Protein AF-A0A2G9T5T4-F1 (afdb_monomer_lite)

Structure (mmCIF, N/CA/C/O backbone):
data_AF-A0A2G9T5T4-F1
#
_entry.id   AF-A0A2G9T5T4-F1
#
loop_
_atom_site.group_PDB
_atom_site.id
_atom_site.type_symbol
_atom_site.label_atom_id
_atom_site.label_alt_id
_atom_site.label_comp_id
_atom_site.label_asym_id
_atom_site.label_entity_id
_atom_site.label_seq_id
_atom_site.pdbx_PDB_ins_code
_atom_site.Cartn_x
_atom_site.Cartn_y
_atom_site.Cartn_z
_atom_site.occupancy
_atom_site.B_iso_or_equiv
_atom_site.auth_seq_id
_atom_site.auth_comp_id
_atom_site.auth_asym_id
_atom_site.auth_atom_id
_atom_site.pdbx_PDB_model_num
ATOM 1 N N . MET A 1 1 ? -2.929 -5.180 11.866 1.00 79.62 1 MET A N 1
ATOM 2 C CA . MET A 1 1 ? -2.265 -4.121 11.072 1.00 79.62 1 MET A CA 1
ATOM 3 C C . MET A 1 1 ? -2.052 -4.512 9.618 1.00 79.62 1 MET A C 1
ATOM 5 O O . MET A 1 1 ? -2.686 -3.885 8.788 1.00 79.62 1 MET A O 1
ATOM 9 N N . GLY A 1 2 ? -1.268 -5.553 9.293 1.00 87.50 2 GLY A N 1
ATOM 10 C CA . GLY A 1 2 ? -1.034 -5.950 7.889 1.00 87.50 2 GLY A CA 1
ATOM 11 C C . GLY A 1 2 ? -2.318 -6.129 7.067 1.00 87.50 2 GLY A C 1
ATOM 12 O O . GLY A 1 2 ? -2.483 -5.463 6.058 1.00 87.50 2 GLY A O 1
ATOM 13 N N . ARG A 1 3 ? -3.280 -6.920 7.567 1.00 90.44 3 ARG A N 1
ATOM 14 C CA . ARG A 1 3 ? -4.586 -7.119 6.910 1.00 90.44 3 ARG A CA 1
ATOM 15 C C . ARG A 1 3 ? -5.361 -5.818 6.652 1.00 90.44 3 ARG A C 1
ATOM 17 O O . ARG A 1 3 ? -5.850 -5.634 5.550 1.00 90.44 3 ARG A O 1
ATOM 24 N N . LEU A 1 4 ? -5.433 -4.924 7.641 1.00 90.12 4 LEU A N 1
ATOM 25 C CA . LEU A 1 4 ? -6.128 -3.633 7.525 1.00 90.12 4 LEU A CA 1
ATOM 26 C C . LEU A 1 4 ? -5.556 -2.798 6.372 1.00 90.12 4 LEU A C 1
ATOM 28 O O . LEU A 1 4 ? -6.297 -2.324 5.520 1.00 90.12 4 LEU A O 1
ATOM 32 N N . TYR A 1 5 ? -4.230 -2.666 6.324 1.00 91.62 5 TYR A N 1
ATOM 33 C CA . TYR A 1 5 ? -3.551 -1.908 5.274 1.00 91.62 5 TYR A CA 1
ATOM 34 C C . TYR A 1 5 ? -3.635 -2.601 3.912 1.00 91.62 5 TYR A C 1
ATOM 36 O O . TYR A 1 5 ? -3.801 -1.933 2.898 1.00 91.62 5 TYR A O 1
ATOM 44 N N . SER A 1 6 ? -3.587 -3.934 3.866 1.00 93.75 6 SER A N 1
ATOM 45 C CA . SER A 1 6 ? -3.824 -4.675 2.625 1.00 93.75 6 SER A CA 1
ATOM 46 C C . SER A 1 6 ? -5.239 -4.459 2.086 1.00 93.75 6 SER A C 1
ATOM 48 O O . SER A 1 6 ? -5.392 -4.300 0.882 1.00 93.75 6 SER A O 1
ATOM 50 N N . GLU A 1 7 ? -6.261 -4.411 2.944 1.00 94.81 7 GLU A N 1
ATOM 51 C CA . GLU A 1 7 ? -7.636 -4.095 2.533 1.00 94.81 7 GLU A CA 1
ATOM 52 C C . GLU A 1 7 ? -7.752 -2.637 2.046 1.00 94.81 7 GLU A C 1
ATOM 54 O O . GLU A 1 7 ? -8.315 -2.392 0.979 1.00 94.81 7 GLU A O 1
ATOM 59 N N . MET A 1 8 ? -7.145 -1.673 2.750 1.00 94.81 8 MET A N 1
ATOM 60 C CA . MET A 1 8 ? -7.082 -0.268 2.310 1.00 94.81 8 MET A CA 1
ATOM 61 C C . MET A 1 8 ? -6.444 -0.111 0.925 1.00 94.81 8 MET A C 1
ATOM 63 O O . MET A 1 8 ? -7.001 0.573 0.071 1.00 94.81 8 MET A O 1
ATOM 67 N N . ILE A 1 9 ? -5.307 -0.774 0.690 1.00 95.31 9 ILE A N 1
ATOM 68 C CA . ILE A 1 9 ? -4.542 -0.650 -0.556 1.00 95.31 9 ILE A CA 1
ATOM 69 C C . ILE A 1 9 ? -5.192 -1.455 -1.683 1.00 95.31 9 ILE A C 1
ATOM 71 O O . ILE A 1 9 ? -5.507 -0.923 -2.740 1.00 95.31 9 ILE A O 1
ATOM 75 N N . PHE A 1 10 ? -5.380 -2.759 -1.484 1.00 95.38 10 PHE A N 1
ATOM 76 C CA . PHE A 1 10 ? -5.695 -3.681 -2.575 1.00 95.38 10 PHE A CA 1
ATOM 77 C C . PHE A 1 10 ? -7.186 -3.917 -2.783 1.00 95.38 10 PHE A C 1
ATOM 79 O O . PHE A 1 10 ? -7.530 -4.505 -3.807 1.00 95.38 10 PHE A O 1
ATOM 86 N N . ILE A 1 11 ? -8.066 -3.470 -1.877 1.00 95.25 11 ILE A N 1
ATOM 87 C CA . ILE A 1 11 ? -9.525 -3.652 -1.994 1.00 95.25 11 ILE A CA 1
ATOM 88 C C . ILE A 1 11 ? -10.254 -2.311 -2.109 1.00 95.25 11 ILE A C 1
ATOM 90 O O . ILE A 1 11 ? -11.018 -2.129 -3.057 1.00 95.25 11 ILE A O 1
ATOM 94 N N . ASN A 1 12 ? -9.998 -1.377 -1.191 1.00 95.00 12 ASN A N 1
ATOM 95 C CA . ASN A 1 12 ? -10.782 -0.142 -1.091 1.00 95.00 12 ASN A CA 1
ATOM 96 C C . ASN A 1 12 ? -10.216 1.019 -1.915 1.00 95.00 12 ASN A C 1
ATOM 98 O O . ASN A 1 12 ? -10.985 1.842 -2.394 1.00 95.00 12 ASN A O 1
ATOM 102 N N . GLY A 1 13 ? -8.892 1.110 -2.049 1.00 95.56 13 GLY A N 1
ATOM 103 C CA . GLY A 1 13 ? -8.237 2.243 -2.701 1.00 95.56 13 GLY A CA 1
ATOM 104 C C . GLY A 1 13 ? -8.265 3.544 -1.893 1.00 95.56 13 GLY A C 1
ATOM 105 O O . GLY A 1 13 ? -8.009 4.608 -2.440 1.00 95.56 13 GLY A O 1
ATOM 106 N N . TYR A 1 14 ? -8.540 3.461 -0.590 1.00 95.44 14 TYR A N 1
ATOM 107 C CA . TYR A 1 14 ? -8.515 4.593 0.335 1.00 95.44 14 TYR A CA 1
ATOM 108 C C . TYR A 1 14 ? -7.511 4.305 1.447 1.00 95.44 14 TYR A C 1
ATOM 110 O O . TYR A 1 14 ? -7.745 3.451 2.310 1.00 95.44 14 TYR A O 1
ATOM 118 N N . LEU A 1 15 ? -6.359 4.971 1.387 1.00 93.88 15 LEU A N 1
ATOM 119 C CA . LEU A 1 15 ? -5.188 4.640 2.189 1.00 93.88 15 LEU A CA 1
ATOM 1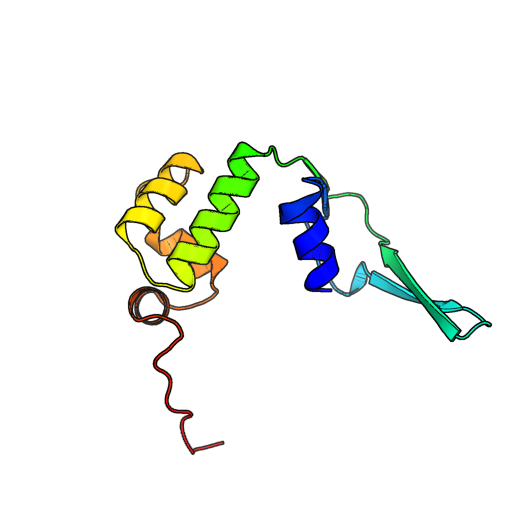20 C C . LEU A 1 15 ? -4.897 5.713 3.236 1.00 93.88 15 LEU A C 1
ATOM 122 O O . LEU A 1 15 ? -4.576 6.851 2.899 1.00 93.88 15 LEU A O 1
ATOM 126 N N . HIS A 1 16 ? -4.892 5.311 4.507 1.00 94.19 16 HIS A N 1
ATOM 127 C CA . HIS A 1 16 ? -4.220 6.071 5.557 1.00 94.19 16 HIS A CA 1
ATOM 128 C C . HIS A 1 16 ? -2.704 5.958 5.346 1.00 94.19 16 HIS A C 1
ATOM 130 O O . HIS A 1 16 ? -2.134 4.888 5.517 1.00 94.19 16 HIS A O 1
ATOM 136 N N . SER A 1 17 ? -2.029 7.033 4.961 1.00 90.06 17 SER A N 1
ATOM 137 C CA . SER A 1 17 ? -0.636 6.979 4.493 1.00 90.06 17 SER A CA 1
ATOM 138 C C . SER A 1 17 ? 0.412 7.029 5.613 1.00 90.06 17 SER A C 1
ATOM 140 O O . SER A 1 17 ? 1.597 6.861 5.339 1.00 90.06 17 SER A O 1
ATOM 142 N N . ASP A 1 18 ? -0.006 7.201 6.872 1.00 90.25 18 ASP A N 1
ATOM 143 C CA . ASP A 1 18 ? 0.883 7.191 8.043 1.00 90.25 18 ASP A CA 1
ATOM 144 C C . ASP A 1 18 ? 0.577 6.045 9.040 1.00 90.25 18 ASP A C 1
ATOM 146 O O . ASP A 1 18 ? -0.155 6.232 10.014 1.00 90.25 18 ASP A O 1
ATOM 150 N N . PRO A 1 19 ? 1.127 4.831 8.843 1.00 85.19 19 PRO A N 1
ATOM 151 C CA . PRO A 1 19 ? 0.915 3.681 9.729 1.00 85.19 19 PRO A CA 1
ATOM 152 C C . PRO A 1 19 ? 1.637 3.769 11.081 1.00 85.19 19 PRO A C 1
ATOM 154 O O . PRO A 1 19 ? 1.925 2.730 11.688 1.00 85.19 19 PRO A O 1
ATOM 157 N N . HIS A 1 20 ? 1.954 4.969 11.569 1.00 89.00 20 HIS A N 1
ATOM 158 C CA . HIS A 1 20 ? 2.619 5.139 12.849 1.00 89.00 20 HIS A CA 1
ATOM 159 C C . HIS A 1 20 ? 1.783 4.534 13.998 1.00 89.00 20 HIS A C 1
ATOM 161 O O . HIS A 1 20 ? 0.590 4.824 14.116 1.00 89.00 20 HIS A O 1
ATOM 167 N N . PRO A 1 21 ? 2.379 3.722 14.896 1.00 88.88 21 PRO A N 1
ATOM 168 C CA . PRO A 1 21 ? 1.643 3.088 15.993 1.00 88.88 21 PRO A CA 1
ATOM 169 C C . PRO A 1 21 ? 0.926 4.076 16.921 1.00 88.88 21 PRO A C 1
ATOM 171 O O . PRO A 1 21 ? -0.102 3.733 17.492 1.00 88.88 21 PRO A O 1
ATOM 174 N N . GLY A 1 22 ? 1.438 5.306 17.046 1.00 92.38 22 GLY A N 1
ATOM 175 C CA . GLY A 1 22 ? 0.806 6.373 17.830 1.00 92.38 22 GLY A CA 1
ATOM 176 C C . GLY A 1 22 ? -0.558 6.828 17.297 1.00 92.38 22 GLY A C 1
ATOM 177 O O . GLY A 1 22 ? -1.335 7.386 18.063 1.00 92.38 22 GLY A O 1
ATOM 178 N N . ASN A 1 23 ? -0.877 6.536 16.032 1.00 92.81 23 ASN A N 1
ATOM 179 C CA . ASN A 1 23 ? -2.172 6.856 15.425 1.00 92.81 23 ASN A CA 1
ATOM 180 C C . ASN A 1 23 ? -3.207 5.745 15.640 1.00 92.81 23 ASN A C 1
ATOM 182 O O . ASN A 1 23 ? -4.335 5.865 15.170 1.00 92.81 23 ASN A O 1
ATOM 186 N N . VAL A 1 24 ? -2.835 4.651 16.310 1.00 92.00 24 VAL A N 1
ATOM 187 C CA . VAL A 1 24 ? -3.684 3.474 16.487 1.00 92.00 24 VAL A CA 1
ATOM 188 C C . VAL A 1 24 ? -3.994 3.283 17.964 1.00 92.00 24 VAL A C 1
ATOM 190 O O . VAL A 1 24 ? -3.115 2.980 18.768 1.00 92.00 24 VAL A O 1
ATOM 193 N N . LEU A 1 25 ? -5.273 3.383 18.311 1.00 93.56 25 LEU A N 1
ATOM 194 C CA . LEU A 1 25 ? -5.786 3.047 19.631 1.00 93.56 25 LEU A CA 1
ATOM 195 C C . LEU A 1 25 ? -6.548 1.721 19.573 1.00 93.56 25 LEU A C 1
ATOM 197 O O . LEU A 1 25 ? -7.418 1.512 18.729 1.00 93.56 25 LEU A O 1
ATOM 201 N N . VAL A 1 26 ? -6.234 0.821 20.502 1.00 94.00 26 VAL A N 1
ATOM 202 C CA . VAL A 1 26 ? -6.957 -0.442 20.674 1.00 94.00 26 VAL A CA 1
ATOM 203 C C . VAL A 1 26 ? -8.009 -0.251 21.757 1.00 94.00 26 VAL A C 1
ATOM 205 O O . VAL A 1 26 ? -7.669 -0.044 22.922 1.00 94.00 26 VAL A O 1
ATOM 208 N N . ASN A 1 27 ? -9.283 -0.338 21.383 1.00 94.94 27 ASN A N 1
ATOM 209 C CA . ASN A 1 27 ? -10.398 -0.233 22.317 1.00 94.94 27 ASN A CA 1
ATOM 210 C C . ASN A 1 27 ? -11.007 -1.616 22.567 1.00 94.94 27 ASN A C 1
ATOM 212 O O . ASN A 1 27 ? -11.587 -2.224 21.666 1.00 94.94 27 ASN A O 1
ATOM 216 N N . LYS A 1 28 ? -10.884 -2.117 23.798 1.00 96.44 28 LYS A N 1
ATOM 217 C CA . LYS A 1 28 ? -11.465 -3.399 24.204 1.00 96.44 28 LYS A CA 1
ATOM 218 C C . LYS A 1 28 ? -12.874 -3.179 24.748 1.00 96.44 28 LYS A C 1
ATOM 220 O O . LYS A 1 28 ? -13.049 -2.520 25.772 1.00 96.44 28 LYS A O 1
ATOM 225 N N . LYS A 1 29 ? -13.874 -3.759 24.089 1.00 96.50 29 LYS A N 1
ATOM 226 C CA . LYS A 1 29 ? -15.275 -3.675 24.506 1.00 96.50 29 LYS A CA 1
ATOM 227 C C . LYS A 1 29 ? -15.568 -4.603 25.693 1.00 96.50 29 LYS A C 1
ATOM 229 O O . LYS A 1 29 ? -14.899 -5.628 25.856 1.00 96.50 29 LYS A O 1
ATOM 234 N N . PRO A 1 30 ? -16.612 -4.312 26.496 1.00 95.06 30 PRO A N 1
ATOM 235 C CA . PRO A 1 30 ? -17.024 -5.171 27.611 1.00 95.06 30 PRO A CA 1
ATOM 236 C C . PRO A 1 30 ? -17.398 -6.604 27.203 1.00 95.06 30 PRO A C 1
ATOM 238 O O . PRO A 1 30 ? -17.249 -7.522 28.002 1.00 95.06 30 PRO A O 1
ATOM 241 N N . ASN A 1 31 ? -17.864 -6.805 25.966 1.00 95.81 31 ASN A N 1
ATOM 242 C CA . ASN A 1 31 ? -18.226 -8.118 25.422 1.00 95.81 31 ASN A CA 1
ATOM 243 C C . ASN A 1 31 ? -17.016 -8.950 24.945 1.00 95.81 31 ASN A C 1
ATOM 245 O O . ASN A 1 31 ? -17.201 -10.082 24.510 1.00 95.81 31 ASN A O 1
ATOM 249 N N . GLY A 1 32 ? -15.796 -8.409 25.027 1.00 93.50 32 GLY A N 1
ATOM 250 C CA . GLY A 1 32 ? -14.566 -9.074 24.594 1.00 93.50 32 GLY A CA 1
ATOM 251 C C . GLY A 1 32 ? -14.113 -8.729 23.174 1.00 93.50 32 GLY A C 1
ATOM 252 O O . GLY A 1 32 ? -12.973 -9.048 22.835 1.00 93.50 32 GLY A O 1
ATOM 253 N N . ASP A 1 33 ? -14.939 -8.039 22.383 1.00 95.25 33 ASP A N 1
ATOM 254 C CA . ASP A 1 33 ? -14.553 -7.565 21.053 1.00 95.25 33 ASP A CA 1
ATOM 255 C C . ASP A 1 33 ? -13.511 -6.445 21.138 1.00 95.25 33 ASP A C 1
ATOM 257 O O . ASP A 1 33 ? -13.366 -5.752 22.152 1.00 95.25 33 ASP A O 1
ATOM 261 N N . VAL A 1 34 ? -12.790 -6.245 20.039 1.00 94.38 34 VAL A N 1
ATOM 262 C CA . VAL A 1 34 ? -11.744 -5.230 19.929 1.00 94.38 34 VAL A CA 1
ATOM 263 C C . VAL A 1 34 ? -12.015 -4.355 18.715 1.00 94.38 34 VAL A C 1
ATOM 265 O O . VAL A 1 34 ? -12.092 -4.862 17.598 1.00 94.38 34 VAL A O 1
ATOM 268 N N . ASP A 1 35 ? -12.093 -3.045 18.935 1.00 92.81 35 ASP A N 1
ATOM 269 C CA . ASP A 1 35 ? -12.043 -2.060 17.860 1.00 92.81 35 ASP A CA 1
ATOM 270 C C . ASP A 1 35 ? -10.612 -1.550 17.682 1.00 92.81 35 ASP A C 1
ATOM 272 O O . ASP A 1 35 ? -9.879 -1.318 18.650 1.00 92.81 35 ASP A O 1
ATOM 276 N N . ILE A 1 36 ? -10.244 -1.320 16.425 1.00 90.69 36 ILE A N 1
ATOM 277 C CA . ILE A 1 36 ? -9.065 -0.541 16.055 1.00 90.69 36 ILE A CA 1
ATOM 278 C C . ILE A 1 36 ? -9.556 0.863 15.715 1.00 90.69 36 ILE A C 1
ATOM 280 O O . ILE A 1 36 ? -10.313 1.038 14.763 1.00 90.69 36 ILE A O 1
ATOM 284 N N . VAL A 1 37 ? -9.132 1.852 16.495 1.00 91.50 37 VAL A N 1
ATOM 285 C CA . VAL A 1 37 ? -9.477 3.262 16.304 1.00 91.50 37 VAL A CA 1
ATOM 286 C C . VAL A 1 37 ? -8.271 3.976 15.702 1.00 91.50 37 VAL A C 1
ATOM 288 O O . VAL A 1 37 ? -7.179 3.928 16.269 1.00 91.50 37 VAL A O 1
ATOM 291 N N . LEU A 1 38 ? -8.464 4.619 14.551 1.00 90.81 38 LEU A N 1
ATOM 292 C CA . LEU A 1 38 ? -7.471 5.508 13.948 1.00 90.81 38 LEU A CA 1
ATOM 293 C C . LEU A 1 38 ? -7.691 6.922 14.488 1.00 90.81 38 LEU A C 1
ATOM 295 O O . LEU A 1 38 ? -8.830 7.374 14.567 1.00 90.81 38 LEU A O 1
ATOM 299 N N . LEU A 1 39 ? -6.618 7.573 14.927 1.00 92.69 39 LEU A N 1
ATOM 300 C CA . LEU A 1 39 ? -6.680 8.877 15.592 1.00 92.69 39 LEU A CA 1
ATOM 301 C C . LEU A 1 39 ? -6.363 10.029 14.638 1.00 92.69 39 LEU A C 1
ATOM 303 O O . LEU A 1 39 ? -7.025 11.064 14.680 1.00 92.69 39 LEU A O 1
ATOM 307 N N . ASP A 1 40 ? -5.341 9.849 13.804 1.00 92.56 40 ASP A N 1
ATOM 308 C CA . ASP A 1 40 ? -4.928 10.844 12.822 1.00 92.56 40 ASP A CA 1
ATOM 309 C C . ASP A 1 40 ? -5.706 10.632 11.520 1.00 92.56 40 ASP A C 1
ATOM 311 O O . ASP A 1 40 ? -5.935 9.507 11.077 1.00 92.56 40 ASP A O 1
ATOM 315 N N . HIS A 1 41 ? -6.156 11.733 10.928 1.00 92.06 41 HIS A N 1
ATOM 316 C CA . HIS A 1 41 ? -6.871 11.735 9.662 1.00 92.06 41 HIS A CA 1
ATOM 317 C C . HIS A 1 41 ? -6.299 12.747 8.653 1.00 92.06 41 HIS A C 1
ATOM 319 O O . HIS A 1 41 ? -6.967 13.103 7.684 1.00 92.06 41 HIS A O 1
ATOM 325 N N . GLY A 1 42 ? -5.072 13.227 8.869 1.00 90.81 42 GLY A N 1
ATOM 326 C CA . GLY A 1 42 ? -4.437 14.262 8.055 1.00 90.81 42 GLY A CA 1
ATOM 327 C C . GLY A 1 42 ? -3.798 13.770 6.753 1.00 90.81 42 GLY A C 1
ATOM 328 O O . GLY A 1 42 ? -3.586 14.577 5.852 1.00 90.81 42 GLY A O 1
ATOM 329 N N . LEU A 1 43 ? -3.493 12.472 6.628 1.00 92.44 43 LEU A N 1
ATOM 330 C CA . LEU A 1 43 ? -2.748 11.907 5.493 1.00 92.44 43 LEU A CA 1
ATOM 331 C C . LEU A 1 43 ? -3.502 10.752 4.825 1.00 92.44 43 LEU A C 1
ATOM 333 O O . LEU A 1 43 ? -3.093 9.594 4.923 1.00 92.44 43 LEU A O 1
ATOM 337 N N . TYR A 1 44 ? -4.586 11.067 4.118 1.00 93.44 44 TYR A N 1
ATOM 338 C CA . TYR A 1 44 ? -5.267 10.108 3.247 1.00 93.44 44 TYR A CA 1
ATOM 339 C C . TYR A 1 44 ? -4.875 10.278 1.788 1.00 93.44 44 TYR A C 1
ATOM 341 O O . TYR A 1 44 ? -4.651 11.390 1.314 1.00 93.44 44 TYR A O 1
ATOM 349 N N . LEU A 1 45 ? -4.835 9.152 1.085 1.00 94.19 45 LEU A N 1
ATOM 350 C CA . LEU A 1 45 ? -4.640 9.098 -0.351 1.00 94.19 45 LEU A CA 1
ATOM 351 C C . LEU A 1 45 ? -5.720 8.215 -0.977 1.00 94.19 45 LEU A C 1
ATOM 353 O O . LEU A 1 45 ? -5.899 7.066 -0.565 1.00 94.19 45 LEU A O 1
ATOM 357 N N . ASP A 1 46 ? -6.392 8.748 -1.991 1.00 95.56 46 ASP A N 1
ATOM 358 C CA . ASP A 1 46 ? -7.185 7.961 -2.928 1.00 95.56 46 ASP A CA 1
ATOM 359 C C . ASP A 1 46 ? -6.249 7.383 -3.993 1.00 95.56 46 ASP A C 1
ATOM 361 O O . ASP A 1 46 ? -5.525 8.118 -4.668 1.00 95.56 46 ASP A O 1
ATOM 365 N N . ILE A 1 47 ? -6.246 6.060 -4.128 1.00 94.94 47 ILE A N 1
ATOM 366 C CA . ILE A 1 47 ? -5.486 5.343 -5.150 1.00 94.94 47 ILE A CA 1
ATOM 367 C C . ILE A 1 47 ? -6.457 4.655 -6.105 1.00 94.94 47 ILE A C 1
ATOM 369 O O . ILE A 1 47 ? -7.314 3.869 -5.697 1.00 94.94 47 ILE A O 1
ATOM 373 N N . ASP A 1 48 ? -6.319 4.959 -7.391 1.00 95.56 48 ASP A N 1
ATOM 374 C CA . ASP A 1 48 ? -7.152 4.352 -8.421 1.00 95.56 48 ASP A CA 1
ATOM 375 C C . ASP A 1 48 ? -6.788 2.876 -8.666 1.00 95.56 48 ASP A C 1
ATOM 377 O O . ASP A 1 48 ? -5.734 2.372 -8.260 1.00 95.56 48 ASP A O 1
ATOM 381 N N . ASP A 1 49 ? -7.687 2.155 -9.334 1.00 96.62 49 ASP A N 1
ATOM 382 C CA . ASP A 1 49 ? -7.525 0.721 -9.594 1.00 96.62 49 ASP A CA 1
ATOM 383 C C . ASP A 1 49 ? -6.298 0.406 -10.456 1.00 96.62 49 ASP A C 1
ATOM 385 O O . ASP A 1 49 ? -5.680 -0.651 -10.297 1.00 96.62 49 ASP A O 1
ATOM 389 N N . HIS A 1 50 ? -5.906 1.331 -11.332 1.00 96.50 50 HIS A N 1
ATOM 390 C CA . HIS A 1 50 ? -4.720 1.181 -12.162 1.00 96.50 50 HIS A CA 1
ATOM 391 C C . HIS A 1 50 ? -3.452 1.196 -11.300 1.00 96.50 50 HIS A C 1
ATOM 393 O O . HIS A 1 50 ? -2.648 0.263 -11.349 1.00 96.50 50 HIS A O 1
ATOM 399 N N . PHE A 1 51 ? -3.306 2.198 -10.435 1.00 95.50 51 PHE A N 1
ATOM 400 C CA . PHE A 1 51 ? -2.184 2.315 -9.515 1.00 95.50 51 PHE A CA 1
ATOM 401 C C . PHE A 1 51 ? -2.146 1.161 -8.510 1.00 95.50 51 PHE A C 1
ATOM 403 O O . PHE A 1 51 ? -1.073 0.642 -8.201 1.00 95.50 51 PHE A O 1
ATOM 410 N N . ARG A 1 52 ? -3.307 0.700 -8.029 1.00 96.25 52 ARG A N 1
ATOM 411 C CA . ARG A 1 52 ? -3.402 -0.495 -7.175 1.00 96.25 52 ARG A CA 1
ATOM 412 C C . ARG A 1 52 ? -2.865 -1.742 -7.876 1.00 96.25 52 ARG A C 1
ATOM 414 O O . ARG A 1 52 ? -2.139 -2.517 -7.252 1.00 96.25 52 ARG A O 1
ATOM 421 N N . GLY A 1 53 ? -3.186 -1.911 -9.160 1.00 97.44 53 GLY A N 1
ATOM 422 C CA . GLY A 1 53 ? -2.634 -2.967 -10.007 1.00 97.44 53 GLY A CA 1
ATOM 423 C C . GLY A 1 53 ? -1.114 -2.866 -10.139 1.00 97.44 53 GLY A C 1
ATOM 424 O O . GLY A 1 53 ? -0.413 -3.840 -9.872 1.00 97.44 53 GLY A O 1
ATOM 425 N N . LEU A 1 54 ? -0.593 -1.671 -10.435 1.00 97.12 54 LEU A N 1
ATOM 426 C CA . LEU A 1 54 ? 0.853 -1.423 -10.498 1.00 97.12 54 LEU A CA 1
ATOM 427 C C . LEU A 1 54 ? 1.556 -1.736 -9.179 1.00 97.12 54 LEU A C 1
ATOM 429 O O . LEU A 1 54 ? 2.611 -2.365 -9.167 1.00 97.12 54 LEU A O 1
ATOM 433 N N . TYR A 1 55 ? 0.966 -1.342 -8.053 1.00 95.75 55 TYR A N 1
ATOM 434 C CA . TYR A 1 55 ? 1.538 -1.612 -6.742 1.00 95.75 55 TYR A CA 1
ATOM 435 C C . TYR A 1 55 ? 1.530 -3.112 -6.405 1.00 95.75 55 TYR A C 1
ATOM 437 O O . TYR A 1 55 ? 2.477 -3.612 -5.797 1.00 95.75 55 TYR A O 1
ATOM 445 N N . ALA A 1 56 ? 0.503 -3.856 -6.826 1.00 96.31 56 ALA A N 1
ATOM 446 C CA . ALA A 1 56 ? 0.484 -5.313 -6.702 1.00 96.31 56 ALA A CA 1
ATOM 447 C C . ALA A 1 56 ? 1.582 -5.964 -7.559 1.00 96.31 56 ALA A C 1
ATOM 449 O O . ALA A 1 56 ? 2.347 -6.786 -7.050 1.00 96.31 56 ALA A O 1
ATOM 450 N N . ASP A 1 57 ? 1.714 -5.546 -8.819 1.00 96.94 57 ASP A N 1
ATOM 451 C CA . ASP A 1 57 ? 2.757 -6.017 -9.732 1.00 96.94 57 ASP A CA 1
ATOM 452 C C . ASP A 1 57 ? 4.167 -5.711 -9.208 1.00 96.94 57 ASP A C 1
ATOM 454 O O . ASP A 1 57 ? 5.053 -6.563 -9.296 1.00 96.94 57 ASP A O 1
ATOM 458 N N . LEU A 1 58 ? 4.368 -4.538 -8.598 1.00 95.75 58 LEU A N 1
ATOM 459 C CA . LEU A 1 58 ? 5.610 -4.172 -7.917 1.00 95.75 58 LEU A CA 1
ATOM 460 C C . LEU A 1 58 ? 5.957 -5.199 -6.833 1.00 95.75 58 LEU A C 1
ATOM 462 O O . LEU A 1 58 ? 7.068 -5.726 -6.812 1.00 95.75 58 LEU A O 1
ATOM 466 N N . TRP A 1 59 ? 5.014 -5.509 -5.937 1.00 94.06 59 TRP A N 1
ATOM 467 C CA . TRP A 1 59 ? 5.242 -6.498 -4.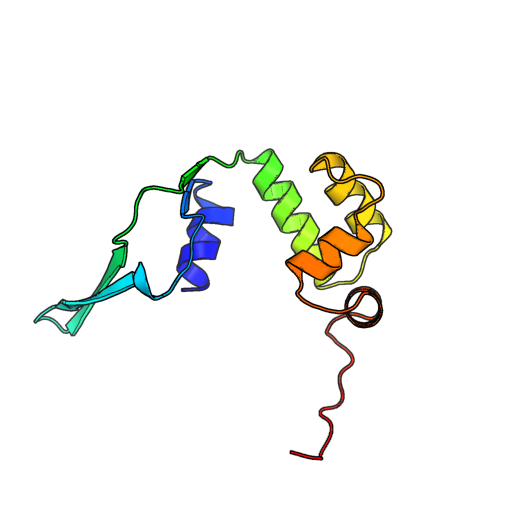882 1.00 94.06 59 TRP A CA 1
ATOM 468 C C . TRP A 1 59 ? 5.502 -7.894 -5.443 1.00 94.06 59 TRP A C 1
ATOM 470 O O . TRP A 1 59 ? 6.394 -8.580 -4.946 1.00 94.06 59 TRP A O 1
ATOM 480 N N . LEU A 1 60 ? 4.784 -8.313 -6.487 1.00 93.81 60 LEU A N 1
ATOM 481 C CA . LEU A 1 60 ? 5.020 -9.601 -7.142 1.00 93.81 60 LEU A CA 1
ATOM 482 C C . LEU A 1 60 ? 6.432 -9.679 -7.739 1.00 93.81 60 LEU A C 1
ATOM 484 O O . LEU A 1 60 ? 7.132 -10.657 -7.477 1.00 93.81 60 LEU A O 1
ATOM 488 N N . ALA A 1 61 ? 6.878 -8.630 -8.437 1.00 93.25 61 ALA A N 1
ATOM 489 C CA . ALA A 1 61 ? 8.223 -8.531 -9.006 1.00 93.25 61 ALA A CA 1
ATOM 490 C C . ALA A 1 61 ? 9.332 -8.453 -7.939 1.00 93.25 61 ALA A C 1
ATOM 492 O O . ALA A 1 61 ? 10.471 -8.827 -8.204 1.00 93.25 61 ALA A O 1
ATOM 493 N N . LEU A 1 62 ? 9.026 -7.982 -6.725 1.00 91.69 62 LEU A N 1
ATOM 494 C CA . LEU A 1 62 ? 9.956 -7.999 -5.588 1.00 91.69 62 LEU A CA 1
ATOM 495 C C . LEU A 1 62 ? 10.018 -9.372 -4.897 1.00 91.69 62 LEU A C 1
ATOM 497 O O . LEU A 1 62 ? 11.087 -9.804 -4.463 1.00 91.69 62 LEU A O 1
ATOM 501 N N . LEU A 1 63 ? 8.877 -10.054 -4.755 1.00 89.75 63 LEU A N 1
ATOM 502 C CA . LEU A 1 63 ? 8.779 -11.370 -4.113 1.00 89.75 63 LEU A CA 1
ATOM 503 C C . LEU A 1 63 ? 9.390 -12.475 -4.987 1.00 89.75 63 LEU A C 1
ATOM 505 O O . LEU A 1 63 ? 10.107 -13.347 -4.483 1.00 89.75 63 LEU A O 1
ATOM 509 N N . ALA A 1 64 ? 9.099 -12.428 -6.286 1.00 89.19 64 ALA A N 1
ATOM 510 C CA . ALA A 1 64 ? 9.702 -13.241 -7.329 1.00 89.19 64 ALA A CA 1
ATOM 511 C C . ALA A 1 64 ? 10.512 -12.297 -8.233 1.00 89.19 64 ALA A C 1
ATOM 513 O O . ALA A 1 64 ? 9.915 -11.686 -9.114 1.00 89.19 64 ALA A O 1
ATOM 514 N N . PRO A 1 65 ? 11.832 -12.144 -7.989 1.00 87.44 65 PRO A N 1
ATOM 515 C CA . PRO A 1 65 ? 12.651 -11.129 -8.642 1.00 87.44 65 PRO A CA 1
ATOM 516 C C . PRO A 1 65 ? 12.497 -11.131 -10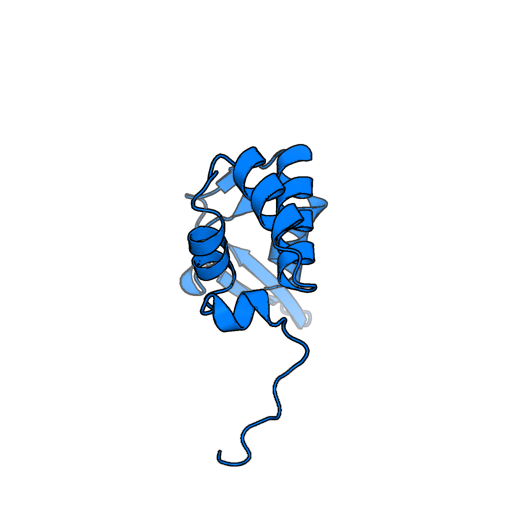.156 1.00 87.44 65 PRO A C 1
ATOM 518 O O . PRO A 1 65 ? 12.955 -12.050 -10.833 1.00 87.44 65 PRO A O 1
ATOM 521 N N . ASP A 1 66 ? 11.891 -10.065 -10.659 1.00 92.50 66 ASP A N 1
ATOM 522 C CA . ASP A 1 66 ? 11.730 -9.791 -12.081 1.00 92.50 66 ASP A CA 1
ATOM 523 C C . ASP A 1 66 ? 12.172 -8.341 -12.345 1.00 92.50 66 ASP A C 1
ATOM 525 O O . ASP A 1 66 ? 11.384 -7.404 -12.187 1.00 92.50 66 ASP A O 1
ATOM 529 N N . PRO A 1 67 ? 13.462 -8.119 -12.665 1.00 91.38 67 PRO A N 1
ATOM 530 C CA . PRO A 1 67 ? 14.005 -6.778 -12.874 1.00 91.38 67 PRO A CA 1
ATOM 531 C C . PRO A 1 67 ? 13.361 -6.029 -14.044 1.00 91.38 67 PRO A C 1
ATOM 533 O O . PRO A 1 67 ? 13.238 -4.805 -13.979 1.00 91.38 67 PRO A O 1
ATOM 536 N N . ASP A 1 68 ? 12.937 -6.744 -15.088 1.00 94.50 68 ASP A N 1
ATOM 537 C CA . ASP A 1 68 ? 12.318 -6.143 -16.269 1.00 94.50 68 ASP A CA 1
ATOM 538 C C . ASP A 1 68 ? 10.909 -5.648 -15.931 1.00 94.50 68 ASP A C 1
ATOM 540 O O . ASP A 1 68 ? 10.576 -4.490 -16.205 1.00 94.50 68 ASP A O 1
ATOM 544 N N . LYS A 1 69 ? 10.114 -6.474 -15.235 1.00 95.69 69 LYS A N 1
ATOM 545 C CA . LYS A 1 69 ? 8.797 -6.072 -14.720 1.00 95.69 69 LYS A CA 1
ATOM 546 C C . LYS A 1 69 ? 8.911 -4.953 -13.688 1.00 95.69 69 LYS A C 1
ATOM 548 O O . LYS A 1 69 ? 8.129 -4.008 -13.712 1.00 95.69 69 LYS A O 1
ATOM 553 N N . LEU A 1 70 ? 9.906 -5.013 -12.805 1.00 94.88 70 LEU A N 1
ATOM 554 C CA . LEU A 1 70 ? 10.167 -3.965 -11.821 1.00 94.88 70 LEU A CA 1
ATOM 555 C C . LEU A 1 70 ? 10.468 -2.621 -12.499 1.00 94.88 7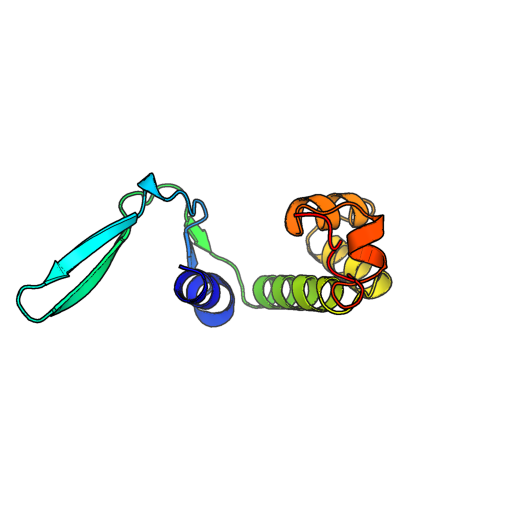0 LEU A C 1
ATOM 557 O O . LEU A 1 70 ? 9.941 -1.592 -12.076 1.00 94.88 70 LEU A O 1
ATOM 561 N N . ARG A 1 71 ? 11.281 -2.622 -13.562 1.00 96.19 71 ARG A N 1
ATOM 562 C CA . ARG A 1 71 ? 11.578 -1.419 -14.350 1.00 96.19 71 ARG A CA 1
ATOM 563 C C . ARG A 1 71 ? 10.340 -0.891 -15.068 1.00 96.19 71 ARG A C 1
ATOM 565 O O . ARG A 1 71 ? 10.119 0.321 -15.044 1.00 96.19 71 ARG A O 1
ATOM 572 N N . SER A 1 72 ? 9.536 -1.760 -15.686 1.00 97.62 72 SER A N 1
ATOM 573 C CA . SER A 1 72 ? 8.324 -1.334 -16.399 1.00 97.62 72 SER A CA 1
ATOM 574 C C . SER A 1 72 ? 7.313 -0.705 -15.439 1.00 97.62 72 SER A C 1
ATOM 576 O O . SER A 1 72 ? 6.890 0.427 -15.652 1.00 97.62 72 SER A O 1
ATOM 578 N N . VAL A 1 73 ? 7.024 -1.378 -14.321 1.00 97.50 73 VAL A N 1
ATOM 579 C CA . VAL A 1 73 ? 6.101 -0.893 -13.286 1.00 97.50 73 VAL A CA 1
ATOM 580 C C . VAL A 1 73 ? 6.600 0.413 -12.676 1.00 97.50 73 VAL A C 1
ATOM 582 O O . VAL A 1 73 ? 5.847 1.375 -12.584 1.00 97.50 73 VAL A O 1
ATOM 585 N N . ALA A 1 74 ? 7.882 0.500 -12.313 1.00 96.69 74 ALA A N 1
ATOM 586 C CA . ALA A 1 74 ? 8.454 1.736 -11.784 1.00 96.69 74 ALA A CA 1
ATOM 587 C C . ALA A 1 74 ? 8.380 2.891 -12.799 1.00 96.69 74 ALA A C 1
ATOM 589 O O . ALA A 1 74 ? 8.167 4.039 -12.414 1.00 96.69 74 ALA A O 1
ATOM 590 N N . THR A 1 75 ? 8.525 2.610 -14.094 1.00 97.50 75 THR A N 1
ATOM 591 C CA . THR A 1 75 ? 8.357 3.620 -15.149 1.00 97.50 75 THR A CA 1
ATOM 592 C C . THR A 1 75 ? 6.915 4.113 -15.218 1.00 97.50 75 THR A C 1
ATOM 594 O O . THR A 1 75 ? 6.695 5.321 -15.229 1.00 97.50 75 THR A O 1
ATOM 597 N N . GLU A 1 76 ? 5.938 3.206 -15.179 1.00 97.25 76 GLU A N 1
ATOM 598 C CA . GLU A 1 76 ? 4.511 3.555 -15.165 1.00 97.25 76 GLU A CA 1
ATOM 599 C C . GLU A 1 76 ? 4.100 4.314 -13.892 1.00 97.25 76 GLU A C 1
ATOM 601 O O . GLU A 1 76 ? 3.261 5.208 -13.948 1.00 97.25 76 GLU A O 1
ATOM 606 N N . MET A 1 77 ? 4.755 4.041 -12.760 1.00 95.81 77 MET A N 1
ATOM 607 C CA . MET A 1 77 ? 4.597 4.794 -11.508 1.00 95.81 77 MET A CA 1
ATOM 608 C C . MET A 1 77 ? 5.340 6.148 -11.497 1.00 95.81 77 MET A C 1
ATOM 610 O O . MET A 1 77 ? 5.323 6.843 -10.482 1.00 95.81 77 MET A O 1
ATOM 614 N N . GLY A 1 78 ? 6.018 6.530 -12.587 1.00 96.06 78 GLY A N 1
ATOM 615 C CA . GLY A 1 78 ? 6.727 7.810 -12.714 1.00 96.06 78 GLY A CA 1
ATOM 616 C C . GLY A 1 78 ? 8.140 7.852 -12.113 1.00 96.06 78 GLY A C 1
ATOM 617 O O . GLY A 1 78 ? 8.743 8.920 -12.045 1.00 96.06 78 GLY A O 1
ATOM 618 N N . VAL A 1 79 ? 8.695 6.712 -11.691 1.00 96.75 79 VAL A N 1
ATOM 619 C CA . VAL A 1 79 ? 10.058 6.596 -11.132 1.00 96.75 79 VAL A CA 1
ATOM 620 C C . VAL A 1 79 ? 11.120 6.465 -12.233 1.00 96.75 79 VAL A C 1
ATOM 622 O O . VAL A 1 79 ? 12.215 7.020 -12.118 1.00 96.75 79 VAL A O 1
ATOM 625 N N . GLY A 1 80 ? 10.819 5.711 -13.296 1.00 94.81 80 GLY A N 1
ATOM 626 C CA . GLY A 1 80 ? 11.717 5.503 -14.440 1.00 94.81 80 GLY A CA 1
ATOM 627 C C . GLY A 1 80 ? 13.018 4.766 -14.088 1.00 94.81 80 GLY A C 1
ATOM 628 O O . GLY A 1 80 ? 13.012 3.751 -13.392 1.00 94.81 80 GLY A O 1
ATOM 629 N N . GLU A 1 81 ? 14.159 5.285 -14.554 1.00 93.75 81 GLU A N 1
ATOM 630 C CA . GLU A 1 81 ? 15.486 4.654 -14.406 1.00 93.75 81 GLU A CA 1
ATOM 631 C C . GLU A 1 81 ? 15.948 4.493 -12.945 1.00 93.75 81 GLU A C 1
ATOM 633 O O . GLU A 1 81 ? 16.848 3.705 -12.656 1.00 93.75 81 GLU A O 1
ATOM 638 N N . LEU A 1 82 ? 15.303 5.181 -11.997 1.00 96.12 82 LEU A N 1
ATOM 639 C CA . LEU A 1 82 ? 15.563 5.028 -10.563 1.00 96.12 82 LEU A CA 1
ATOM 640 C C . LEU A 1 82 ? 14.869 3.802 -9.941 1.00 96.12 82 LEU A C 1
ATOM 642 O O . LEU A 1 82 ? 14.89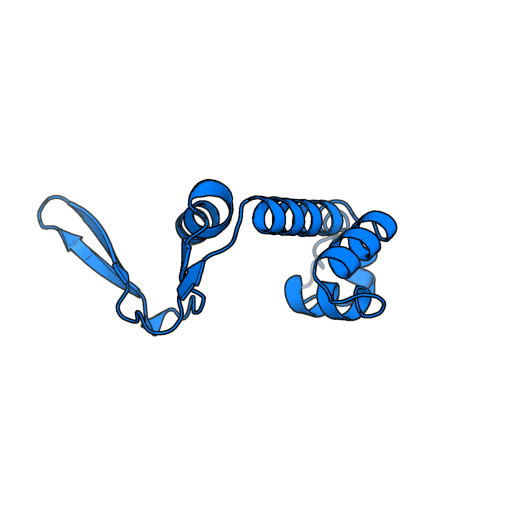1 3.651 -8.717 1.00 96.12 82 LEU A O 1
ATOM 646 N N . TYR A 1 83 ? 14.288 2.904 -10.748 1.00 95.31 83 TYR A N 1
ATOM 647 C CA . TYR A 1 83 ? 13.584 1.698 -10.288 1.00 95.31 83 TYR A CA 1
ATOM 648 C C . TYR A 1 83 ? 14.389 0.868 -9.276 1.00 95.31 83 TYR A C 1
ATOM 650 O O . TYR A 1 83 ? 13.828 0.366 -8.304 1.00 95.31 83 TYR A O 1
ATOM 658 N N . GLY A 1 84 ? 15.712 0.768 -9.453 1.00 93.69 84 GLY A N 1
ATOM 659 C CA . GLY A 1 84 ? 16.581 0.029 -8.537 1.00 93.69 84 GLY A CA 1
ATOM 660 C C . GLY A 1 84 ? 16.642 0.655 -7.140 1.00 93.69 84 GLY A C 1
ATOM 661 O O . GLY A 1 84 ? 16.540 -0.053 -6.137 1.00 93.69 84 GLY A O 1
ATOM 662 N N . LEU A 1 85 ? 16.747 1.987 -7.061 1.00 95.06 85 LEU A N 1
ATOM 663 C CA . LEU A 1 85 ? 16.716 2.717 -5.791 1.00 95.06 85 LEU A CA 1
ATOM 664 C C . LEU A 1 85 ? 15.325 2.645 -5.156 1.00 95.06 85 LEU A C 1
ATOM 666 O O . LEU A 1 85 ? 15.209 2.376 -3.961 1.00 95.06 85 LEU A O 1
ATOM 670 N N . PHE A 1 86 ? 14.278 2.825 -5.959 1.00 95.38 86 PHE A N 1
ATOM 671 C CA . PHE A 1 86 ? 12.895 2.720 -5.508 1.00 95.38 86 PHE A CA 1
ATOM 672 C C . PHE A 1 86 ? 12.596 1.351 -4.890 1.00 95.38 86 PHE A C 1
ATOM 674 O O . PHE A 1 86 ? 12.099 1.278 -3.767 1.00 95.38 86 PHE A O 1
ATOM 681 N N . ALA A 1 87 ? 13.006 0.268 -5.548 1.00 93.81 87 ALA A N 1
ATOM 682 C CA . ALA A 1 87 ? 12.882 -1.086 -5.024 1.00 93.81 87 ALA A CA 1
ATOM 683 C C . ALA A 1 87 ? 13.613 -1.275 -3.687 1.00 93.81 87 ALA A C 1
ATOM 685 O O . ALA A 1 87 ? 13.080 -1.901 -2.771 1.00 93.81 87 ALA A O 1
ATOM 686 N N . CYS A 1 88 ? 14.811 -0.699 -3.543 1.00 93.94 88 CYS A N 1
ATOM 687 C CA . CYS A 1 88 ? 15.560 -0.749 -2.288 1.00 93.94 88 CYS A CA 1
ATOM 688 C C . CYS A 1 88 ? 14.842 -0.000 -1.153 1.00 93.94 88 CYS A C 1
ATOM 690 O O . CYS A 1 88 ? 14.819 -0.495 -0.025 1.00 93.94 88 CYS A O 1
ATOM 692 N N . ILE A 1 89 ? 14.236 1.158 -1.446 1.00 94.50 89 ILE A N 1
ATOM 693 C CA . ILE A 1 89 ? 13.462 1.954 -0.480 1.00 94.50 89 ILE A CA 1
ATOM 694 C C . ILE A 1 89 ? 12.208 1.188 -0.044 1.00 94.50 89 ILE A C 1
ATOM 696 O O . ILE A 1 89 ? 11.993 1.010 1.154 1.00 94.50 89 ILE A O 1
ATOM 700 N N . VAL A 1 90 ? 11.420 0.684 -1.000 1.00 92.19 90 VAL A N 1
ATOM 701 C CA . VAL A 1 90 ? 10.163 -0.037 -0.730 1.00 92.19 90 VAL A CA 1
ATOM 702 C C . VAL A 1 90 ? 10.422 -1.330 0.043 1.00 92.19 90 VAL A C 1
ATOM 704 O O . VAL A 1 90 ? 9.790 -1.580 1.070 1.00 92.19 90 VAL A O 1
ATOM 707 N N . ALA A 1 91 ? 11.388 -2.140 -0.397 1.00 90.62 91 ALA A N 1
ATOM 708 C CA . ALA A 1 91 ? 11.717 -3.394 0.275 1.00 90.62 91 ALA A CA 1
ATOM 709 C C . ALA A 1 91 ? 12.479 -3.180 1.595 1.00 90.62 91 ALA A C 1
ATOM 711 O O . ALA A 1 91 ? 12.530 -4.091 2.425 1.00 90.62 91 ALA A O 1
ATOM 712 N N . ARG A 1 92 ? 13.101 -2.006 1.783 1.00 90.69 92 ARG A N 1
ATOM 713 C CA . ARG A 1 92 ? 14.117 -1.736 2.817 1.00 90.69 92 ARG A CA 1
ATOM 714 C C . ARG A 1 92 ? 15.218 -2.799 2.820 1.00 90.69 92 ARG A C 1
ATOM 716 O O . ARG A 1 92 ? 15.573 -3.373 3.8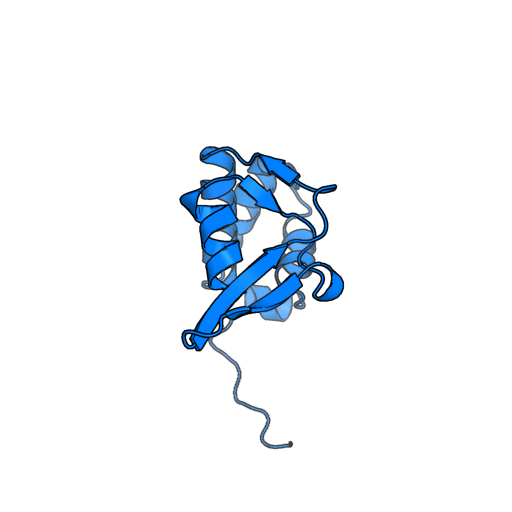51 1.00 90.69 92 ARG A O 1
ATOM 723 N N . ARG A 1 93 ? 15.733 -3.105 1.629 1.00 89.19 93 ARG A N 1
ATOM 724 C CA . ARG A 1 93 ? 16.768 -4.120 1.381 1.00 89.19 93 ARG A CA 1
ATOM 725 C C . ARG A 1 93 ? 17.800 -3.576 0.400 1.00 89.19 93 ARG A C 1
ATOM 727 O O . ARG A 1 93 ? 17.510 -2.673 -0.376 1.00 89.19 93 ARG A O 1
ATOM 734 N N . SER A 1 94 ? 19.003 -4.146 0.417 1.00 91.31 94 SER A N 1
ATOM 735 C CA . SER A 1 94 ? 20.014 -3.839 -0.596 1.00 91.31 94 SER A CA 1
ATOM 736 C C . SER A 1 94 ? 19.614 -4.400 -1.962 1.00 91.31 94 SER A C 1
ATOM 738 O O . SER A 1 94 ? 18.918 -5.415 -2.046 1.00 91.31 94 SER A O 1
ATOM 740 N N . TRP A 1 95 ? 20.137 -3.804 -3.035 1.00 90.25 95 TRP A N 1
ATOM 741 C CA . TRP A 1 95 ? 19.899 -4.272 -4.404 1.00 90.25 95 TRP A CA 1
ATOM 742 C C . TRP A 1 95 ? 20.252 -5.752 -4.600 1.00 90.25 95 TRP A C 1
ATOM 744 O O . TRP A 1 95 ? 19.524 -6.494 -5.256 1.00 90.25 95 TRP A O 1
ATOM 754 N N . LYS A 1 96 ? 21.342 -6.212 -3.973 1.00 88.50 96 LYS A N 1
ATOM 755 C CA . LYS A 1 96 ? 21.747 -7.623 -4.003 1.00 88.50 96 LYS A CA 1
ATOM 756 C C . LYS A 1 96 ? 20.667 -8.536 -3.413 1.00 88.50 96 LYS A C 1
ATOM 758 O O . LYS A 1 96 ? 20.392 -9.584 -3.977 1.00 88.50 96 LYS A O 1
ATOM 763 N N . ALA A 1 97 ? 20.044 -8.142 -2.303 1.00 85.88 97 ALA A N 1
ATOM 764 C CA . ALA A 1 97 ? 18.987 -8.933 -1.679 1.00 85.88 97 ALA A CA 1
ATOM 765 C C . ALA A 1 97 ? 17.685 -8.912 -2.498 1.00 85.88 97 ALA A C 1
ATOM 767 O O . ALA A 1 97 ? 17.018 -9.937 -2.595 1.00 85.88 97 ALA A O 1
ATOM 768 N N . VAL A 1 98 ? 17.348 -7.773 -3.113 1.00 87.06 98 VAL A N 1
ATOM 769 C CA . VAL A 1 98 ? 16.178 -7.652 -4.001 1.00 87.06 98 VAL A CA 1
ATOM 770 C C . VAL A 1 98 ? 16.349 -8.509 -5.260 1.00 87.06 98 VAL A C 1
ATOM 772 O O . VAL A 1 98 ? 15.457 -9.273 -5.604 1.00 87.06 98 VAL A O 1
ATOM 775 N N . SER A 1 99 ? 17.513 -8.451 -5.910 1.00 84.56 99 SER A N 1
ATOM 776 C CA . SER A 1 99 ? 17.769 -9.177 -7.166 1.00 84.56 99 SER A CA 1
ATOM 777 C C . SER A 1 99 ? 17.972 -10.688 -6.992 1.00 84.56 99 SER A C 1
ATOM 779 O O . SER A 1 99 ? 17.708 -11.444 -7.921 1.00 84.56 99 SER A O 1
ATOM 781 N N . GLN A 1 100 ? 18.411 -11.157 -5.817 1.00 80.50 100 GLN A N 1
ATOM 782 C CA . GLN A 1 100 ? 18.587 -12.591 -5.527 1.00 80.50 100 GLN A CA 1
ATOM 783 C C . GLN A 1 100 ? 17.305 -13.293 -5.052 1.00 80.50 100 GLN A C 1
ATOM 785 O O . GLN A 1 100 ? 17.233 -14.524 -5.079 1.00 80.50 100 GLN A O 1
ATOM 790 N N . GLY A 1 101 ? 16.299 -12.527 -4.624 1.00 66.94 101 GLY A N 1
ATOM 791 C CA . GLY A 1 101 ? 15.016 -13.041 -4.154 1.00 66.94 101 GLY A CA 1
ATOM 792 C C . GLY A 1 101 ? 15.010 -13.548 -2.722 1.00 66.94 101 GLY A C 1
ATOM 793 O O . GLY A 1 101 ? 16.026 -13.904 -2.128 1.00 66.94 101 GLY A O 1
ATOM 794 N N . ILE A 1 102 ? 13.806 -13.595 -2.152 1.00 63.66 102 ILE A N 1
ATOM 795 C CA . ILE A 1 102 ? 13.580 -13.865 -0.723 1.00 63.66 102 ILE A CA 1
ATOM 796 C C . ILE A 1 102 ? 13.821 -15.345 -0.360 1.00 63.66 102 ILE A C 1
ATOM 798 O O . ILE A 1 102 ? 14.016 -15.674 0.807 1.00 63.66 102 ILE A O 1
ATOM 802 N N . LYS A 1 103 ? 13.872 -16.251 -1.345 1.00 59.16 103 LYS A N 1
ATOM 803 C CA . LYS A 1 103 ? 13.956 -17.706 -1.117 1.00 59.16 103 LYS A CA 1
ATOM 804 C C . LYS A 1 103 ? 15.329 -18.228 -0.669 1.00 59.16 103 LYS A C 1
ATOM 806 O O . LYS A 1 103 ? 15.403 -19.374 -0.246 1.00 59.16 103 LYS A O 1
ATOM 811 N N . ASN A 1 104 ? 16.392 -17.421 -0.704 1.00 51.50 104 ASN A N 1
ATOM 812 C CA . ASN A 1 104 ? 17.757 -17.898 -0.449 1.00 51.50 104 ASN A CA 1
ATOM 813 C C . ASN A 1 104 ? 18.432 -17.210 0.744 1.00 51.50 104 ASN A C 1
ATOM 815 O O . ASN A 1 104 ? 19.471 -16.566 0.605 1.00 51.50 104 ASN A O 1
ATOM 819 N N . ARG A 1 105 ? 17.887 -17.401 1.948 1.00 48.88 105 ARG A N 1
ATOM 820 C CA . ARG A 1 105 ? 18.667 -17.242 3.182 1.00 48.88 105 ARG A CA 1
ATOM 821 C C . ARG A 1 105 ? 18.709 -18.575 3.922 1.00 48.88 105 ARG A C 1
ATOM 823 O O . ARG A 1 105 ? 17.696 -19.013 4.456 1.00 48.88 105 ARG A O 1
ATOM 830 N N . LYS A 1 106 ? 19.893 -19.195 3.993 1.00 47.31 106 LYS A N 1
ATOM 831 C CA . LYS A 1 106 ? 20.228 -19.976 5.190 1.00 47.31 106 LYS A CA 1
ATOM 832 C C . LYS A 1 106 ? 20.166 -18.989 6.359 1.00 47.31 106 LYS A C 1
ATOM 834 O O . LYS A 1 106 ? 20.696 -17.885 6.233 1.00 47.31 106 LYS A O 1
ATOM 839 N N . MET A 1 107 ? 19.471 -19.346 7.436 1.00 47.12 107 MET A N 1
ATOM 840 C CA . MET A 1 107 ? 19.684 -18.680 8.721 1.00 47.12 107 MET A CA 1
ATOM 841 C C . MET A 1 107 ? 21.173 -18.809 9.040 1.00 47.12 107 MET A C 1
ATOM 843 O O . MET A 1 107 ? 21.691 -19.927 9.004 1.00 47.12 107 MET A O 1
ATOM 847 N N . ASP A 1 108 ? 21.855 -17.688 9.278 1.00 50.97 108 ASP A N 1
ATOM 848 C CA . ASP A 1 108 ? 23.145 -17.750 9.962 1.00 50.97 108 ASP A CA 1
ATOM 849 C C . ASP A 1 108 ? 22.875 -18.363 11.334 1.00 50.97 108 ASP A C 1
ATOM 851 O O . ASP A 1 108 ? 21.949 -17.955 12.032 1.00 50.97 108 ASP A O 1
ATOM 855 N N . SER A 1 109 ? 23.632 -19.401 11.669 1.00 48.28 109 SER A N 1
ATOM 856 C CA . SER A 1 109 ? 23.496 -20.186 12.897 1.00 48.28 109 SER A CA 1
ATOM 857 C C . SER A 1 109 ? 24.062 -19.488 14.136 1.00 48.28 109 SER A C 1
ATOM 859 O O . SER A 1 109 ? 24.226 -20.140 15.163 1.00 48.28 109 SER A O 1
ATOM 861 N N . ASP A 1 110 ? 24.368 -18.196 14.034 1.00 45.31 110 ASP A N 1
ATOM 862 C CA . ASP A 1 110 ? 25.136 -17.449 15.028 1.00 45.31 110 ASP A CA 1
ATOM 863 C C . ASP A 1 110 ? 24.289 -16.327 15.665 1.00 45.31 110 ASP A C 1
ATOM 865 O O . ASP A 1 110 ? 24.734 -15.185 15.780 1.00 45.31 110 ASP A O 1
ATOM 869 N N . GLU A 1 111 ? 23.063 -16.665 16.082 1.00 36.78 111 GLU A N 1
ATOM 870 C CA . GLU A 1 111 ? 22.286 -15.935 17.103 1.00 36.78 111 GLU A CA 1
ATOM 871 C C . GLU A 1 111 ? 21.778 -16.896 18.187 1.00 36.78 111 GLU A C 1
ATOM 873 O O . GLU A 1 111 ? 21.137 -17.915 17.833 1.00 36.78 111 GLU A O 1
#

Foldseek 3Di:
DVVVQCCCLQPVQKHPPDPPCVQWDWDQDPVRDIDTHGRDDPDIDRGDNVLSVLVVQCVVCQQVPDVVSLQVSCVVVVNHPCSLVVNCVVVVHHSVDSNVHPPDDDPPPPD

Organism: Teladorsagia circumcincta (NCBI:txid45464)

Sequence (111 aa):
MGRLYSEMIFINGYLHSDPHPGNVLVNKKPNGDVDIVLLDHGLYLDIDDHFRGLYADLWLALLAPDPDKLRSVATEMGVGELYGLFACIVARRSWKAVSQGIKNRKMDSDE

InterPro domains:
  IPR004147 ABC1 atypical kinase-like domain [PF03109] (3-72)
  IPR011009 Protein kinase-like domain superfamily [SSF56112] (11-55)
  IPR051130 Mitochondrial structure and function regulator [PTHR43173] (3-102)

pLDDT: mean 89.0, std 13.14, range [36.78, 97.62]

Radius of gyration: 17.52 Å; chains: 1; bounding box: 43×34×44 Å

Secondary structure (DSSP, 8-state):
-HHHHHHIIIII-EEES---GGGEEEEE-TTS-EEEEE---S-EEE--HHHHHHHHHHHHHHHTT-HHHHHHHHHHTT-GGGHHHHHHHHHTS-HHHHHH-TT--PPPS--